Protein AF-A0A438I3M2-F1 (afdb_monomer)

InterPro domains:
  IPR002133 S-adenosylmethionine synthetase [PTHR11964] (19-98)
  IPR022630 S-adenosylmethionine synthetase, C-terminal [PF02773] (51-98)
  IPR022636 S-adenosylmethionine synthetase superfamily [SSF55973] (15-50)
  IPR022636 S-adenosylmethionine synthetase superfamily [SSF55973] (51-98)

Nearest PDB structures (foldseek):
  8xj2-assembly1_D  TM=9.585E-01  e=3.786E-06  Homo sapiens
  4ndn-assembly1_C  TM=9.702E-01  e=7.325E-06  Homo sapiens
  7lo2-assembly1_B  TM=9.685E-01  e=1.188E-04  Escherichia coli 908573
  3iml-assembly2_C  TM=9.701E-01  e=1.714E-04  Burkholderia pseudomallei
  3iml-assembly1_B  TM=9.673E-01  e=2.661E-04  Burkholderia pseudomallei

Secondary structure (DSSP, 8-state):
------S--S---SSHHHHHHIIIIIHHHS-GGG--TT-----STT----S-GGGTS---TTTTHHHHTTTTSS-------TT--TTSHHHHHHHHHHS---

Mean predicted aligned error: 11.19 Å

Organism: Vitis vinifera (NCBI:txid29760)

Solvent-accessible surface area (backbone atoms only — not comparable to full-atom values): 6993 Å² total; per-residue (Å²): 134,83,82,85,69,95,58,64,80,83,62,77,76,74,72,56,52,63,52,48,45,44,64,72,51,46,58,79,71,49,60,67,93,79,60,58,97,80,64,83,82,82,71,63,81,85,61,85,67,76,74,62,60,72,86,59,50,82,82,61,89,58,78,52,50,53,72,75,64,59,65,80,55,87,84,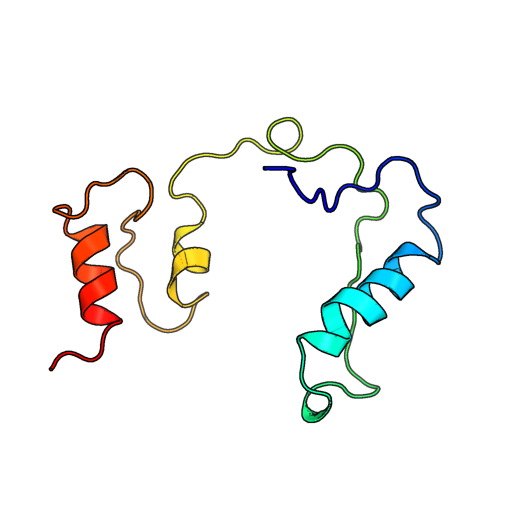79,94,79,55,47,52,70,96,53,60,74,85,41,57,54,38,38,50,56,51,52,73,68,42,83,70,130

pLDDT: mean 73.75, std 14.12, range [26.69, 92.31]

Structure (mmCIF, N/CA/C/O backbone):
data_AF-A0A438I3M2-F1
#
_entry.id   AF-A0A438I3M2-F1
#
loop_
_atom_site.group_PDB
_atom_site.id
_atom_site.type_symbol
_atom_site.label_atom_id
_atom_site.label_alt_id
_atom_site.label_comp_id
_atom_site.label_asym_id
_atom_site.label_entity_id
_atom_site.label_seq_id
_atom_site.pdbx_PDB_ins_code
_atom_site.Cartn_x
_atom_site.Cartn_y
_atom_site.Cartn_z
_atom_site.occupancy
_atom_site.B_iso_or_equiv
_atom_site.auth_seq_id
_atom_site.auth_comp_id
_atom_site.auth_asym_id
_atom_site.auth_atom_id
_atom_site.pdbx_PDB_model_num
ATOM 1 N N . MET A 1 1 ? -10.917 1.125 -17.580 1.00 33.47 1 MET A N 1
ATOM 2 C CA . MET A 1 1 ? -10.552 0.676 -16.220 1.00 33.47 1 MET A CA 1
ATOM 3 C C . MET A 1 1 ? -10.403 1.932 -15.372 1.00 33.47 1 MET A C 1
ATOM 5 O O . MET A 1 1 ? -9.469 2.686 -15.603 1.00 33.47 1 MET A O 1
ATOM 9 N N . GLN A 1 2 ? -11.404 2.273 -14.556 1.00 26.69 2 GLN A N 1
ATOM 10 C CA . GLN A 1 2 ? -11.422 3.557 -13.843 1.00 26.69 2 GLN A CA 1
ATOM 11 C C . GLN A 1 2 ? -10.435 3.511 -12.663 1.00 26.69 2 GLN A C 1
ATOM 13 O O . GLN A 1 2 ? -10.482 2.546 -11.896 1.00 26.69 2 GLN A O 1
ATOM 18 N N . PRO A 1 3 ? -9.536 4.496 -12.501 1.00 36.00 3 PRO A N 1
ATOM 19 C CA . PRO A 1 3 ? -8.682 4.568 -11.327 1.00 36.00 3 PRO A CA 1
ATOM 20 C C . PRO A 1 3 ? -9.543 4.954 -10.121 1.00 36.00 3 PRO A C 1
ATOM 22 O O . PRO A 1 3 ? -10.122 6.036 -10.072 1.00 36.00 3 PRO A O 1
ATOM 25 N N . HIS A 1 4 ? -9.637 4.051 -9.150 1.00 39.16 4 HIS A N 1
ATOM 26 C CA . HIS A 1 4 ? -10.284 4.300 -7.867 1.00 39.16 4 HIS A CA 1
ATOM 27 C C . HIS A 1 4 ? -9.393 5.271 -7.074 1.00 39.16 4 HIS A C 1
ATOM 29 O O . HIS A 1 4 ? -8.481 4.863 -6.358 1.00 39.16 4 HIS A O 1
ATOM 35 N N . GLN A 1 5 ? -9.570 6.576 -7.289 1.00 38.47 5 GLN A N 1
ATOM 36 C CA . GLN A 1 5 ? -8.736 7.593 -6.660 1.00 38.47 5 GLN A CA 1
ATOM 37 C C . GLN A 1 5 ? -9.101 7.736 -5.179 1.00 38.47 5 GLN A C 1
ATOM 39 O O . GLN A 1 5 ? -10.172 8.224 -4.835 1.00 38.47 5 GLN A O 1
ATOM 44 N N . SER A 1 6 ? -8.165 7.377 -4.296 1.00 52.31 6 SER A N 1
ATOM 45 C CA . SER A 1 6 ? -8.130 7.824 -2.894 1.00 52.31 6 SER A CA 1
ATOM 46 C C . SER A 1 6 ? -7.684 9.296 -2.809 1.00 52.31 6 SER A C 1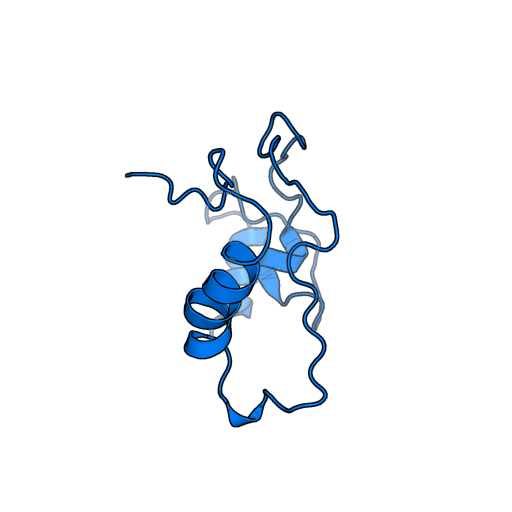
ATOM 48 O O . SER A 1 6 ? -6.850 9.660 -1.984 1.00 52.31 6 SER A O 1
ATOM 50 N N . GLN A 1 7 ? -8.175 10.146 -3.709 1.00 55.22 7 GLN A N 1
ATOM 51 C CA . GLN A 1 7 ? -7.865 11.570 -3.718 1.00 55.22 7 GLN A CA 1
ATOM 52 C C . GLN A 1 7 ? -9.068 12.311 -3.155 1.00 55.22 7 GLN A C 1
ATOM 54 O O . GLN A 1 7 ? -10.209 12.051 -3.540 1.00 55.22 7 GLN A O 1
ATOM 59 N N . ASN A 1 8 ? -8.821 13.219 -2.209 1.00 57.50 8 ASN A N 1
ATOM 60 C CA . ASN A 1 8 ? -9.868 14.076 -1.677 1.00 57.50 8 ASN A CA 1
ATOM 61 C C . ASN A 1 8 ? -10.241 15.094 -2.766 1.00 57.50 8 ASN A C 1
ATOM 63 O O . ASN A 1 8 ? -9.658 16.173 -2.868 1.00 57.50 8 ASN A O 1
ATOM 67 N N . ILE A 1 9 ? -11.185 14.706 -3.624 1.00 50.66 9 ILE A N 1
ATOM 68 C CA . ILE A 1 9 ? -11.773 15.548 -4.664 1.00 50.66 9 ILE A CA 1
ATOM 69 C C . ILE A 1 9 ? -12.675 16.610 -4.019 1.00 50.66 9 ILE A C 1
ATOM 71 O O . ILE A 1 9 ? -13.895 16.523 -4.034 1.00 50.66 9 ILE A O 1
ATOM 75 N N . GLY A 1 10 ? -12.055 17.607 -3.387 1.00 51.78 10 GLY A N 1
ATOM 76 C CA . GLY A 1 10 ? -12.697 18.864 -2.990 1.00 51.78 10 GLY A CA 1
ATOM 77 C C . GLY A 1 10 ? -13.789 18.7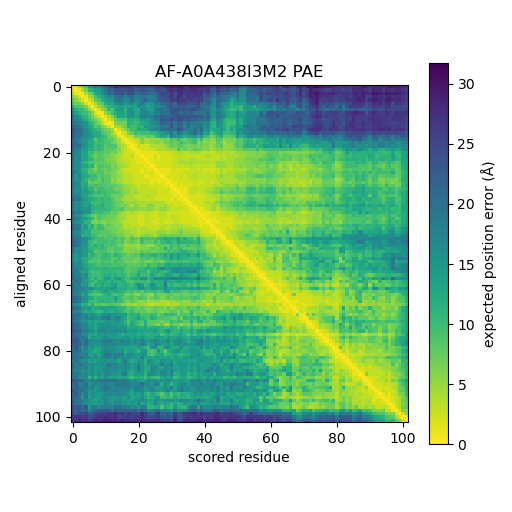89 -1.912 1.00 51.78 10 GLY A C 1
ATOM 78 O O . GLY A 1 10 ? -14.438 19.804 -1.675 1.00 51.78 10 GLY A O 1
ATOM 79 N N . GLY A 1 11 ? -13.999 17.643 -1.259 1.00 56.09 11 GLY A N 1
ATOM 80 C CA . GLY A 1 11 ? -15.008 17.475 -0.206 1.00 56.09 11 GLY A CA 1
ATOM 81 C C . GLY A 1 11 ? -14.568 18.029 1.159 1.00 56.09 11 GLY A C 1
ATOM 82 O O . GLY A 1 11 ? -13.374 18.258 1.381 1.00 56.09 11 GLY A O 1
ATOM 83 N N . PRO A 1 12 ? -15.506 18.245 2.106 1.00 55.53 12 PRO A N 1
ATOM 84 C CA . PRO A 1 12 ? -15.168 18.719 3.443 1.00 55.53 12 PRO A CA 1
ATOM 85 C C . PRO A 1 12 ? -14.224 17.727 4.139 1.00 55.53 12 PRO A C 1
ATOM 87 O O . PRO A 1 12 ? -14.515 16.545 4.302 1.00 55.53 12 PRO A O 1
ATOM 90 N N . VAL A 1 13 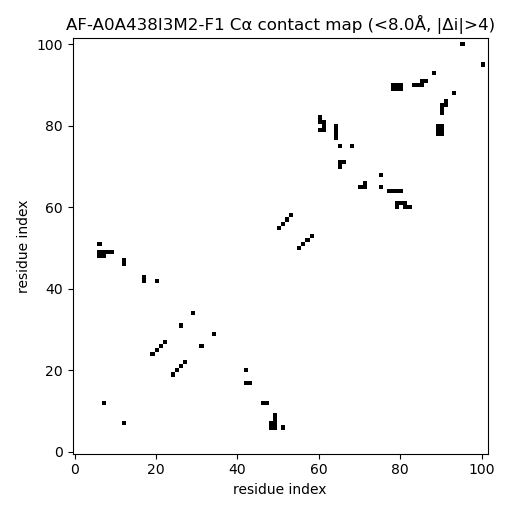? -13.054 18.236 4.521 1.00 57.94 13 VAL A N 1
ATOM 91 C CA . VAL A 1 13 ? -11.929 17.484 5.103 1.00 57.94 13 VAL A CA 1
ATOM 92 C C . VAL A 1 13 ? -12.171 17.026 6.536 1.00 57.94 13 VAL A C 1
ATOM 94 O O . VAL A 1 13 ? -11.537 16.078 7.000 1.00 57.94 13 VAL A O 1
ATOM 97 N N . ASN A 1 14 ? -13.077 17.701 7.237 1.00 56.94 14 ASN A N 1
ATOM 98 C CA . ASN A 1 14 ? -13.202 17.573 8.673 1.00 56.94 14 ASN A CA 1
ATOM 99 C C . ASN A 1 14 ? -14.417 16.704 9.003 1.00 56.94 14 ASN A C 1
ATOM 101 O O . ASN A 1 14 ? -15.521 16.936 8.523 1.00 56.94 14 ASN A O 1
ATOM 105 N N . GLU A 1 15 ? -14.149 15.671 9.800 1.00 55.31 15 GLU A N 1
ATOM 106 C CA . GLU A 1 15 ? -15.080 14.690 10.371 1.00 55.31 15 GLU A CA 1
ATOM 107 C C . GLU A 1 15 ? -15.509 13.525 9.465 1.00 55.31 15 GLU A C 1
ATOM 109 O O . GLU A 1 15 ? -15.396 12.372 9.883 1.00 55.31 15 GLU A O 1
ATOM 114 N N . PHE A 1 16 ? -15.889 13.761 8.206 1.00 60.84 16 PHE A N 1
ATOM 115 C CA . PHE A 1 16 ? -16.426 12.679 7.360 1.00 60.84 16 PHE A CA 1
ATOM 116 C C . PHE A 1 16 ? -15.359 11.675 6.884 1.00 60.84 16 PHE A C 1
ATOM 118 O O . PHE A 1 16 ? -15.585 10.467 6.872 1.00 60.84 16 PHE A O 1
ATOM 125 N N . PHE A 1 17 ? -14.167 12.156 6.525 1.00 70.12 17 PHE A N 1
ATOM 126 C CA . PHE A 1 17 ? -13.118 11.326 5.920 1.00 70.12 17 PHE A CA 1
ATOM 127 C C . PHE A 1 17 ? -12.472 10.317 6.895 1.00 70.12 17 PHE A C 1
ATOM 129 O O . PHE A 1 17 ? -12.315 9.149 6.529 1.00 70.12 17 PHE A O 1
ATOM 136 N N . PRO A 1 18 ? -12.137 10.686 8.151 1.00 71.56 18 PRO A N 1
ATOM 137 C CA . PRO A 1 18 ? -11.601 9.724 9.115 1.00 71.56 18 PRO A CA 1
ATOM 138 C C . PRO A 1 18 ? -12.615 8.648 9.525 1.00 71.56 18 PRO A C 1
ATOM 140 O O . PRO A 1 18 ? -12.221 7.508 9.773 1.00 71.56 18 PRO A O 1
ATOM 143 N N . VAL A 1 19 ? -13.906 8.996 9.605 1.00 73.00 19 VAL A N 1
ATOM 144 C CA . VAL A 1 19 ? -14.983 8.035 9.895 1.00 73.00 19 VAL A CA 1
ATOM 145 C C . VAL A 1 19 ? -15.130 7.055 8.733 1.00 73.00 19 VAL A C 1
ATOM 147 O O . VAL A 1 19 ? -15.136 5.845 8.958 1.00 73.00 19 VAL A O 1
ATOM 150 N N . ASP A 1 20 ? -15.134 7.554 7.495 1.00 81.44 20 ASP A N 1
ATOM 151 C CA . ASP A 1 20 ? -15.256 6.712 6.304 1.00 81.44 20 ASP A CA 1
ATOM 152 C C . ASP A 1 20 ? -14.083 5.728 6.159 1.00 81.44 20 ASP A C 1
ATOM 154 O O . ASP A 1 20 ? -14.289 4.538 5.931 1.00 81.44 20 ASP A O 1
ATOM 158 N N . LEU A 1 21 ? -12.847 6.178 6.404 1.00 82.44 21 LEU A N 1
ATOM 159 C CA . LEU A 1 21 ? -11.660 5.312 6.407 1.00 82.44 21 LEU A CA 1
ATOM 160 C C . LEU A 1 21 ? -11.737 4.208 7.468 1.00 82.44 21 LEU A C 1
ATOM 162 O O . LEU A 1 21 ? -11.375 3.058 7.198 1.00 82.44 21 LEU A O 1
ATOM 166 N N . LYS A 1 22 ? -12.213 4.530 8.677 1.00 83.38 22 LYS A N 1
ATOM 167 C CA . LYS A 1 22 ? -12.364 3.535 9.747 1.00 83.38 22 LYS A CA 1
ATOM 168 C C . LYS A 1 22 ? -13.374 2.456 9.371 1.00 83.38 22 LYS A C 1
ATOM 170 O O . LYS A 1 22 ? -13.066 1.274 9.524 1.00 83.38 22 LYS A O 1
ATOM 175 N N . GLU A 1 23 ? -14.547 2.845 8.878 1.00 85.88 23 GLU A N 1
ATOM 176 C CA . GLU A 1 23 ? -15.624 1.902 8.555 1.00 85.88 23 GLU A CA 1
ATOM 177 C C . GLU A 1 23 ? -15.365 1.122 7.262 1.00 85.88 23 GLU A C 1
ATOM 179 O O . GLU A 1 23 ? -15.610 -0.082 7.225 1.00 85.88 23 GLU A O 1
ATOM 184 N N . ARG A 1 24 ? -14.855 1.777 6.211 1.00 86.50 24 ARG A N 1
ATOM 185 C CA . ARG A 1 24 ? -14.740 1.177 4.872 1.00 86.50 24 ARG A CA 1
ATOM 186 C C . ARG A 1 24 ? -13.398 0.522 4.576 1.00 86.50 24 ARG A C 1
ATOM 188 O O . ARG A 1 24 ? -13.354 -0.357 3.724 1.00 86.50 24 ARG A O 1
ATOM 195 N N . ALA A 1 25 ? -12.316 0.916 5.251 1.00 86.38 25 ALA A N 1
ATOM 196 C CA . ALA A 1 25 ? -10.987 0.349 5.004 1.00 86.38 25 ALA A CA 1
ATOM 197 C C . ALA A 1 25 ? -10.452 -0.440 6.205 1.00 86.38 25 ALA A C 1
ATOM 199 O O . ALA A 1 25 ? -10.038 -1.585 6.058 1.00 86.38 25 ALA A O 1
ATOM 200 N N . ILE A 1 26 ? -10.481 0.131 7.411 1.00 87.88 26 ILE A N 1
ATOM 201 C CA . ILE A 1 26 ? -9.803 -0.475 8.570 1.00 87.88 26 ILE A CA 1
ATOM 202 C C . ILE A 1 26 ? -10.572 -1.683 9.112 1.00 87.88 26 ILE A C 1
ATOM 204 O O . ILE A 1 26 ? -10.021 -2.780 9.188 1.00 87.88 26 ILE A O 1
ATOM 208 N N . LYS A 1 27 ? -11.846 -1.500 9.481 1.00 88.38 27 LYS A N 1
ATOM 209 C CA . LYS A 1 27 ? -12.684 -2.565 10.057 1.00 88.38 27 LYS A CA 1
ATOM 210 C C . LYS A 1 27 ? -12.871 -3.807 9.171 1.00 88.38 27 LYS A C 1
ATOM 212 O O . LYS A 1 27 ? -12.893 -4.896 9.744 1.00 88.38 27 LYS A O 1
ATOM 217 N N . PRO A 1 28 ? -13.029 -3.707 7.834 1.00 91.88 28 PRO A N 1
ATOM 218 C CA . PRO A 1 28 ? -13.187 -4.901 7.003 1.00 91.88 28 PRO A CA 1
ATOM 219 C C . PRO A 1 28 ? -11.877 -5.665 6.774 1.00 91.88 28 PRO A C 1
ATOM 221 O O . PRO A 1 28 ? -11.927 -6.865 6.522 1.00 91.88 28 PRO A O 1
ATOM 224 N N . ILE A 1 29 ? -10.715 -5.006 6.865 1.00 91.88 29 ILE A N 1
ATOM 225 C CA . ILE A 1 29 ? -9.410 -5.623 6.568 1.00 91.88 29 ILE A CA 1
ATOM 226 C C . ILE A 1 29 ? -8.744 -6.177 7.833 1.00 91.88 29 ILE A C 1
ATOM 228 O O . ILE A 1 29 ? -8.158 -7.258 7.792 1.00 91.88 29 ILE A O 1
ATOM 232 N N . ILE A 1 30 ? -8.813 -5.454 8.957 1.00 90.75 30 ILE A N 1
ATOM 233 C CA . ILE A 1 30 ? -8.147 -5.849 10.203 1.00 90.75 30 ILE A CA 1
ATOM 234 C C . ILE A 1 30 ? -9.126 -6.640 11.084 1.00 90.75 30 ILE A C 1
ATOM 236 O O . ILE A 1 30 ? -10.136 -6.088 11.528 1.00 90.75 30 ILE A O 1
ATOM 240 N N . PRO A 1 31 ? -8.835 -7.917 11.408 1.00 91.62 31 PRO A N 1
ATOM 241 C CA . PRO A 1 31 ? -9.673 -8.701 12.306 1.00 91.62 31 PRO A CA 1
ATOM 242 C C . PRO A 1 31 ? -9.850 -8.025 13.670 1.00 91.62 31 PRO A C 1
ATOM 244 O O . PRO A 1 31 ? -8.877 -7.599 14.291 1.00 91.62 31 PRO A O 1
ATOM 247 N N . LYS A 1 32 ? -11.085 -8.022 14.190 1.00 90.00 32 LYS A N 1
ATOM 248 C CA . LYS A 1 32 ? -11.448 -7.356 15.459 1.00 90.00 32 LYS A CA 1
ATOM 249 C C . LYS A 1 32 ? -10.576 -7.756 16.653 1.00 90.00 32 LYS A C 1
ATOM 251 O O . LYS A 1 32 ? -10.359 -6.938 17.531 1.00 90.00 32 LYS A O 1
ATOM 256 N N . LYS A 1 33 ? -10.042 -8.982 16.672 1.00 92.31 33 LYS A N 1
ATOM 257 C CA . LYS A 1 33 ? -9.140 -9.469 17.732 1.00 92.31 33 LYS A CA 1
ATOM 258 C C . LYS A 1 33 ? -7.838 -8.667 17.873 1.00 92.31 33 LYS A C 1
ATOM 260 O O . LYS A 1 33 ? -7.208 -8.744 18.917 1.00 92.31 33 LYS A O 1
ATOM 265 N N . TYR A 1 34 ? -7.438 -7.932 16.835 1.00 89.12 34 TYR A N 1
ATOM 266 C CA . TYR A 1 34 ? -6.242 -7.086 16.836 1.00 89.12 34 TYR A CA 1
ATOM 267 C C . TYR A 1 34 ? -6.555 -5.599 17.043 1.00 89.12 34 TYR A C 1
ATOM 269 O O . TYR A 1 34 ? -5.635 -4.790 17.048 1.00 89.12 34 TYR A O 1
ATOM 277 N N . LEU A 1 35 ? -7.833 -5.232 17.189 1.00 90.44 35 LEU A N 1
ATOM 278 C CA . LEU A 1 35 ? -8.263 -3.858 17.422 1.00 90.44 35 LEU A CA 1
ATOM 279 C C . LEU A 1 35 ? -8.797 -3.727 18.844 1.00 90.44 35 LEU A C 1
ATOM 281 O O . LEU A 1 35 ? -9.773 -4.374 19.221 1.00 90.44 35 LEU A O 1
ATOM 285 N N . ASP A 1 36 ? -8.181 -2.846 19.617 1.00 89.75 36 ASP A N 1
ATOM 286 C CA . ASP A 1 36 ? -8.577 -2.557 20.989 1.00 89.75 36 ASP A CA 1
ATOM 287 C C . ASP A 1 36 ? -8.780 -1.051 21.218 1.00 89.75 36 ASP A C 1
ATOM 289 O O . ASP A 1 36 ? -8.554 -0.213 20.342 1.00 89.75 36 ASP A O 1
ATOM 293 N N . LYS A 1 37 ? -9.218 -0.687 22.428 1.00 88.50 37 LYS A N 1
ATOM 294 C CA . LYS A 1 37 ? -9.418 0.722 22.810 1.00 88.50 37 LYS A CA 1
ATOM 295 C C . LYS A 1 37 ? -8.108 1.516 22.917 1.00 88.50 37 LYS A C 1
ATOM 297 O O . LYS A 1 37 ? -8.168 2.736 23.026 1.00 88.50 37 LYS A O 1
ATOM 302 N N . LYS A 1 38 ? -6.950 0.847 22.928 1.00 91.38 38 LYS A N 1
ATOM 303 C CA . LYS A 1 38 ? -5.620 1.468 23.015 1.00 91.38 38 LYS A CA 1
ATOM 304 C C . LYS A 1 38 ? -4.961 1.627 21.642 1.00 91.38 38 LYS A C 1
ATOM 306 O O . LYS A 1 38 ? -3.906 2.246 21.548 1.00 91.38 38 LYS A O 1
ATOM 311 N N . THR A 1 39 ? -5.575 1.098 20.586 1.00 89.69 39 THR A N 1
ATOM 312 C CA . THR A 1 39 ? -5.055 1.151 19.224 1.00 89.69 39 THR A CA 1
ATOM 313 C C . THR A 1 39 ? -5.026 2.598 18.743 1.00 89.69 39 THR A C 1
ATOM 315 O O . THR A 1 39 ? -6.049 3.284 18.703 1.00 89.69 39 THR A O 1
ATOM 318 N N . ILE A 1 40 ? -3.836 3.065 18.374 1.00 89.38 40 ILE A N 1
ATOM 319 C CA . ILE A 1 40 ? -3.608 4.441 17.935 1.00 89.38 40 ILE A CA 1
ATOM 320 C C . ILE A 1 40 ? -3.845 4.523 16.424 1.00 89.38 40 ILE A C 1
ATOM 322 O O . ILE A 1 40 ? -3.220 3.805 15.646 1.00 89.38 40 ILE A O 1
ATOM 326 N N . PHE A 1 41 ? -4.739 5.418 15.998 1.00 86.25 41 PHE A N 1
ATOM 327 C CA . PHE A 1 41 ? -5.056 5.635 14.586 1.00 86.25 41 PHE A CA 1
ATOM 328 C C . PHE A 1 41 ? -4.489 6.972 14.103 1.00 86.25 41 PHE A C 1
ATOM 330 O O . PHE A 1 41 ? -5.005 8.030 14.457 1.00 86.25 41 PHE A O 1
ATOM 337 N N . HIS A 1 42 ? -3.479 6.925 13.235 1.00 86.25 42 HIS A N 1
ATOM 338 C CA . HIS A 1 42 ? -2.961 8.102 12.533 1.00 86.25 42 HIS A CA 1
ATOM 339 C C . HIS A 1 42 ? -3.617 8.217 11.156 1.00 86.25 42 HIS A C 1
ATOM 341 O O . HIS A 1 42 ? -3.086 7.740 10.155 1.00 86.25 42 HIS A O 1
ATOM 347 N N . LEU A 1 43 ? -4.805 8.819 11.103 1.00 84.19 43 LEU A N 1
ATOM 348 C CA . LEU A 1 43 ? -5.548 8.989 9.854 1.00 84.19 43 LEU A CA 1
ATOM 349 C C . LEU A 1 43 ? -5.299 10.379 9.301 1.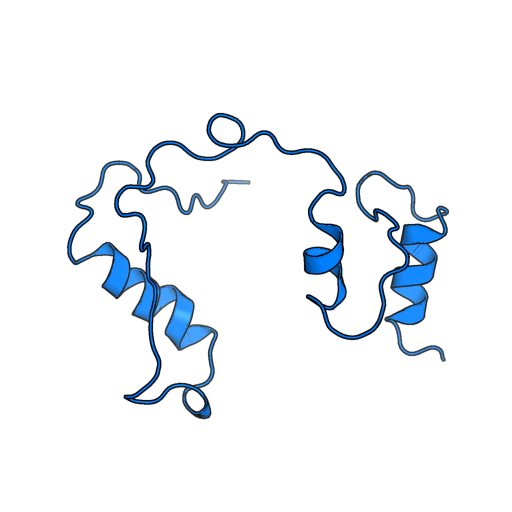00 84.19 43 LEU A C 1
ATOM 351 O O . LEU A 1 43 ? -5.760 11.361 9.872 1.00 84.19 43 LEU A O 1
ATOM 355 N N . ASN A 1 44 ? -4.576 10.426 8.183 1.00 82.06 44 ASN A N 1
ATOM 356 C CA . ASN A 1 44 ? -4.246 11.661 7.484 1.00 82.06 44 ASN A CA 1
ATOM 357 C C . ASN A 1 44 ? -3.613 12.733 8.407 1.00 82.06 44 ASN A C 1
ATOM 359 O O . ASN A 1 44 ? -4.118 13.854 8.502 1.00 82.06 44 ASN A O 1
ATOM 363 N N . PRO A 1 45 ? -2.513 12.399 9.116 1.00 78.00 45 PRO A N 1
ATOM 364 C CA . PRO A 1 45 ? -1.917 13.283 10.121 1.00 78.00 45 PRO A CA 1
ATOM 365 C C . PRO A 1 45 ? -1.417 14.614 9.537 1.00 78.00 45 PRO A C 1
ATOM 367 O O . PRO A 1 45 ? -1.337 15.604 10.255 1.00 78.00 45 PRO A O 1
ATOM 370 N N . SER A 1 46 ? -1.113 14.654 8.237 1.00 77.31 46 SER A N 1
ATOM 371 C CA . SER A 1 46 ? -0.663 15.852 7.517 1.00 77.31 46 SER A CA 1
ATOM 372 C C . SER A 1 46 ? -1.800 16.811 7.134 1.00 77.31 46 SER A C 1
ATOM 374 O O . SER A 1 46 ? -1.541 17.868 6.561 1.00 77.31 46 SER A O 1
ATOM 376 N N . GLY A 1 47 ? -3.060 16.475 7.429 1.00 76.06 47 GLY A N 1
ATOM 377 C CA . GLY A 1 47 ? -4.201 17.330 7.120 1.00 76.06 47 GLY A CA 1
ATOM 378 C C . GLY A 1 47 ? -4.600 17.250 5.648 1.00 76.06 47 GLY A C 1
ATOM 379 O O . GLY A 1 47 ? -5.072 16.225 5.181 1.00 76.06 47 GLY A O 1
ATOM 380 N N . ARG A 1 48 ? -4.513 18.335 4.880 1.00 73.00 48 ARG A N 1
ATOM 381 C CA . ARG A 1 48 ? -5.107 18.350 3.535 1.00 73.00 48 ARG A CA 1
ATOM 382 C C . ARG A 1 48 ? -4.158 17.774 2.478 1.00 73.00 48 ARG A C 1
ATOM 384 O O . ARG A 1 48 ? -3.136 18.376 2.176 1.00 73.00 48 ARG A O 1
ATOM 391 N N . PHE A 1 49 ? -4.555 16.671 1.847 1.00 69.69 49 PHE A N 1
ATOM 392 C CA . PHE A 1 49 ? -3.791 16.012 0.782 1.00 69.69 49 PHE A CA 1
ATOM 393 C C . PHE A 1 49 ? -4.465 16.234 -0.587 1.00 69.69 49 PHE A C 1
ATOM 395 O O . PHE A 1 49 ? -5.279 15.426 -1.030 1.00 69.69 49 PHE A O 1
ATOM 402 N N . VAL A 1 50 ? -4.211 17.401 -1.200 1.00 73.38 50 VAL A N 1
ATOM 403 C CA . VAL A 1 50 ? -4.858 17.839 -2.465 1.00 73.38 50 VAL A CA 1
ATOM 404 C C . VAL A 1 50 ? -4.002 17.555 -3.695 1.00 73.38 50 VAL A C 1
ATOM 406 O O . VAL A 1 50 ? -4.529 17.217 -4.749 1.00 73.38 50 VAL A O 1
ATOM 409 N N . ILE A 1 51 ? -2.687 17.741 -3.579 1.00 73.75 51 ILE A N 1
ATOM 410 C CA . ILE A 1 51 ? -1.735 17.523 -4.669 1.00 73.75 51 ILE A CA 1
ATOM 411 C C . ILE A 1 51 ? -1.073 16.170 -4.417 1.00 73.75 51 ILE A C 1
ATOM 413 O O . ILE A 1 51 ? -0.430 15.989 -3.389 1.00 73.75 51 ILE A O 1
ATOM 417 N N . ASP A 1 52 ? -1.253 15.236 -5.346 1.00 72.94 52 ASP A N 1
ATOM 418 C CA . ASP A 1 52 ? -0.800 13.846 -5.244 1.00 72.94 52 ASP A CA 1
ATOM 419 C C . ASP A 1 52 ? -0.340 13.324 -6.625 1.00 72.94 52 ASP A C 1
ATOM 421 O O . ASP A 1 52 ? -0.494 13.998 -7.651 1.00 72.94 52 ASP A O 1
ATO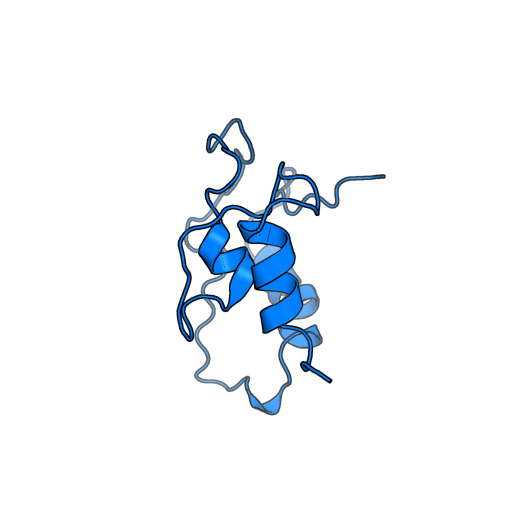M 425 N N . GLY A 1 53 ? 0.240 12.125 -6.665 1.00 77.88 53 GLY A N 1
ATOM 426 C CA . GLY A 1 53 ? 0.739 11.478 -7.875 1.00 77.88 53 GLY A CA 1
ATOM 427 C C . GLY A 1 53 ? 2.048 12.098 -8.382 1.00 77.88 53 GLY A C 1
ATOM 428 O O . GLY A 1 53 ? 2.739 12.777 -7.623 1.00 77.88 53 GLY A O 1
ATOM 429 N N . PRO A 1 54 ? 2.394 11.930 -9.673 1.00 79.38 54 PRO A N 1
ATOM 430 C CA . PRO A 1 54 ? 3.663 12.410 -10.242 1.00 79.38 54 PRO A CA 1
ATOM 431 C C . PRO A 1 54 ? 3.925 13.913 -10.069 1.00 79.38 54 PRO A C 1
ATOM 433 O O . PRO A 1 54 ? 5.061 14.365 -10.164 1.00 79.38 54 PRO A O 1
ATOM 436 N N . ARG A 1 55 ? 2.862 14.694 -9.840 1.00 79.00 55 ARG A N 1
ATOM 437 C CA . ARG A 1 55 ? 2.923 16.136 -9.583 1.00 79.00 55 ARG A CA 1
ATOM 438 C C . ARG A 1 55 ? 3.379 16.472 -8.157 1.00 79.00 55 ARG A C 1
ATOM 440 O O . ARG A 1 55 ? 3.893 17.565 -7.948 1.00 79.00 55 ARG A O 1
ATOM 447 N N . GLY A 1 56 ? 3.143 15.576 -7.199 1.00 74.81 56 GLY A N 1
ATOM 448 C CA . GLY A 1 56 ? 3.543 15.722 -5.797 1.00 74.81 56 GLY A CA 1
ATOM 449 C C . GLY A 1 56 ? 4.827 14.967 -5.440 1.00 74.81 56 GLY A C 1
ATOM 450 O O . GLY A 1 56 ? 5.572 15.430 -4.584 1.00 74.81 56 GLY A O 1
ATOM 451 N N . ASP A 1 57 ? 5.106 13.842 -6.107 1.00 77.19 57 ASP A N 1
ATOM 452 C CA . ASP A 1 57 ? 6.316 13.031 -5.915 1.00 77.19 57 ASP A CA 1
ATOM 453 C C . ASP A 1 57 ? 6.650 12.251 -7.201 1.00 77.19 57 ASP A C 1
ATOM 455 O O . ASP A 1 57 ? 5.781 11.608 -7.797 1.00 77.19 57 ASP A O 1
ATOM 459 N N . VAL A 1 58 ? 7.907 12.300 -7.651 1.00 78.94 58 VAL A N 1
ATOM 460 C CA . VAL A 1 58 ? 8.326 11.657 -8.907 1.00 78.94 58 VAL A CA 1
ATOM 461 C C . VAL A 1 58 ? 8.585 10.168 -8.673 1.00 78.94 58 VAL A C 1
ATOM 463 O O . VAL A 1 58 ? 9.490 9.772 -7.939 1.00 78.94 58 VAL A O 1
ATOM 466 N N . GLY A 1 59 ? 7.822 9.315 -9.357 1.00 79.69 59 GLY A N 1
ATOM 467 C CA . GLY A 1 59 ? 7.988 7.863 -9.300 1.00 79.69 59 GLY A CA 1
ATOM 468 C C . GLY A 1 59 ? 9.054 7.338 -10.266 1.00 79.69 59 GLY A C 1
ATOM 469 O O . GLY A 1 59 ? 9.031 7.659 -11.451 1.00 79.69 59 GLY A O 1
ATOM 470 N N . LEU A 1 60 ? 9.943 6.464 -9.780 1.00 72.44 60 LEU A N 1
ATOM 471 C CA . LEU A 1 60 ? 10.819 5.634 -10.618 1.00 72.44 60 LEU A CA 1
ATOM 472 C C . LEU A 1 60 ? 10.568 4.144 -10.350 1.00 72.44 60 LEU A C 1
ATOM 474 O O . LEU A 1 60 ? 10.316 3.731 -9.213 1.00 72.44 60 LEU A O 1
ATOM 478 N N . THR A 1 61 ? 10.686 3.327 -11.398 1.00 72.06 61 THR A N 1
ATOM 479 C CA . THR A 1 61 ? 10.614 1.863 -11.304 1.00 72.06 61 THR A CA 1
ATOM 480 C C . THR A 1 61 ? 11.659 1.333 -10.319 1.00 72.06 61 THR A C 1
ATOM 482 O O . THR A 1 61 ? 12.793 1.803 -10.288 1.00 72.06 61 THR A O 1
ATOM 485 N N . GLY A 1 62 ? 11.283 0.351 -9.493 1.00 73.81 62 GLY A N 1
ATOM 486 C CA . GLY A 1 62 ? 12.207 -0.285 -8.546 1.00 73.81 62 GLY A CA 1
ATOM 487 C C . GLY A 1 62 ? 12.475 0.485 -7.254 1.00 73.81 62 GLY A C 1
ATOM 488 O O . GLY A 1 62 ? 13.350 0.105 -6.486 1.00 73.81 62 GLY A O 1
ATOM 489 N N . ARG A 1 63 ? 11.713 1.543 -6.953 1.00 80.81 63 ARG A N 1
ATOM 490 C CA . ARG A 1 63 ? 11.863 2.311 -5.700 1.00 80.81 63 ARG A CA 1
ATOM 491 C C . ARG A 1 63 ? 10.961 1.831 -4.557 1.00 80.81 63 ARG A C 1
ATOM 493 O O . ARG A 1 63 ? 10.878 2.492 -3.525 1.00 80.81 63 ARG A O 1
ATOM 500 N N . LYS A 1 64 ? 10.288 0.686 -4.727 1.00 84.25 64 LYS A N 1
ATOM 501 C CA . LYS A 1 64 ? 9.390 0.066 -3.732 1.00 84.25 64 LYS A CA 1
ATOM 502 C C . LYS A 1 64 ? 9.709 -1.419 -3.459 1.00 84.25 64 LYS A C 1
ATOM 504 O O . LYS A 1 64 ? 8.890 -2.116 -2.875 1.00 84.25 64 LYS A O 1
ATOM 509 N N . ILE A 1 65 ? 10.929 -1.875 -3.766 1.00 80.94 65 ILE A N 1
ATOM 510 C CA . ILE A 1 65 ? 11.355 -3.291 -3.676 1.00 80.94 65 ILE A CA 1
ATOM 511 C C . ILE A 1 65 ? 11.110 -3.974 -2.313 1.00 80.94 65 ILE A C 1
ATOM 513 O O . ILE A 1 65 ? 10.696 -5.129 -2.261 1.00 80.94 65 ILE A O 1
ATOM 517 N N . ILE A 1 66 ? 11.274 -3.264 -1.192 1.00 78.50 66 ILE A N 1
ATOM 518 C CA . ILE A 1 66 ? 10.986 -3.824 0.142 1.00 78.50 66 ILE A CA 1
ATOM 519 C C . ILE A 1 66 ? 9.478 -3.978 0.383 1.00 78.50 66 ILE A C 1
ATOM 521 O O . ILE A 1 66 ? 9.045 -4.926 1.036 1.00 78.50 66 ILE A O 1
ATOM 525 N N . ILE A 1 67 ? 8.666 -3.064 -0.153 1.00 81.56 67 ILE A N 1
ATOM 526 C CA . ILE A 1 67 ? 7.202 -3.146 -0.064 1.00 81.56 67 ILE A CA 1
ATOM 527 C C . ILE A 1 67 ? 6.683 -4.310 -0.918 1.00 81.56 67 ILE A C 1
ATOM 529 O O . ILE A 1 67 ? 5.722 -4.965 -0.510 1.00 81.56 67 ILE A O 1
ATOM 533 N N . ASP A 1 68 ? 7.338 -4.572 -2.052 1.00 81.25 68 ASP A N 1
ATOM 534 C CA . ASP A 1 68 ? 6.971 -5.614 -3.019 1.00 81.25 68 ASP A CA 1
ATOM 535 C C . ASP A 1 68 ? 7.267 -7.045 -2.530 1.00 81.25 68 ASP A C 1
ATOM 537 O O . ASP A 1 68 ? 6.706 -8.006 -3.059 1.00 81.25 68 ASP A O 1
ATOM 541 N N . THR A 1 69 ? 8.120 -7.206 -1.513 1.00 79.94 69 THR A N 1
ATOM 542 C CA . THR A 1 69 ? 8.534 -8.514 -0.982 1.00 79.94 69 THR A CA 1
ATOM 543 C C . THR A 1 69 ? 7.965 -8.778 0.413 1.00 79.94 69 THR A C 1
ATOM 545 O O . THR A 1 69 ? 6.766 -9.006 0.567 1.00 79.94 69 THR A O 1
ATOM 548 N N . TYR A 1 70 ? 8.808 -8.763 1.443 1.00 80.50 70 TYR A N 1
ATOM 549 C CA . TYR A 1 70 ? 8.472 -9.191 2.803 1.00 80.50 70 TYR A CA 1
ATOM 550 C C . TYR A 1 70 ? 8.320 -8.016 3.776 1.00 80.50 70 TYR A C 1
ATOM 552 O O . TYR A 1 70 ? 8.243 -8.215 4.987 1.00 80.50 70 TYR A O 1
ATOM 560 N N . LYS A 1 71 ? 8.279 -6.776 3.265 1.00 77.38 71 LYS A N 1
ATOM 561 C CA . LYS A 1 71 ? 8.044 -5.552 4.050 1.00 77.38 71 LYS A CA 1
ATOM 562 C C . LYS A 1 71 ? 8.980 -5.416 5.260 1.00 77.38 71 LYS A C 1
ATOM 564 O O . LYS A 1 71 ? 8.554 -5.016 6.339 1.00 77.38 71 LYS A O 1
ATOM 569 N N . GLY A 1 72 ? 10.258 -5.746 5.056 1.00 78.19 72 GLY A N 1
ATOM 570 C CA . GLY A 1 72 ? 11.330 -5.609 6.051 1.00 78.19 72 GLY A CA 1
ATOM 571 C C . GLY A 1 72 ? 11.639 -6.870 6.863 1.00 78.19 72 GLY A C 1
ATOM 572 O O . GLY A 1 72 ? 12.580 -6.853 7.647 1.00 78.19 72 GLY A O 1
ATOM 573 N N . TRP A 1 73 ? 10.893 -7.959 6.671 1.00 75.69 73 TRP A N 1
ATOM 574 C CA . TRP A 1 73 ? 11.202 -9.258 7.271 1.00 75.69 73 TRP A CA 1
ATOM 575 C C . TRP A 1 73 ? 12.097 -10.106 6.355 1.00 75.69 73 TRP A C 1
ATOM 577 O O . TRP A 1 73 ? 11.924 -10.096 5.140 1.00 75.69 73 TRP A O 1
ATOM 587 N N . GLY A 1 74 ? 13.038 -10.868 6.922 1.00 83.75 74 GLY A N 1
ATOM 588 C CA . GLY A 1 74 ? 13.959 -11.715 6.151 1.00 83.75 74 GLY A CA 1
ATOM 589 C C . GLY A 1 74 ? 15.080 -10.927 5.459 1.00 83.75 74 GLY A C 1
ATOM 590 O O . GLY A 1 74 ? 15.621 -9.986 6.034 1.00 83.75 74 GLY A O 1
ATOM 591 N N . GLY A 1 75 ? 15.444 -11.328 4.236 1.00 78.44 75 GLY A N 1
ATOM 592 C CA . GLY A 1 75 ? 16.494 -10.694 3.429 1.00 78.44 75 GLY A CA 1
ATOM 593 C C . GLY A 1 75 ? 16.019 -10.366 2.013 1.00 78.44 75 GLY A C 1
ATOM 594 O O . GLY A 1 75 ? 15.171 -11.065 1.461 1.00 78.44 75 GLY A O 1
ATOM 595 N N . HIS A 1 76 ? 16.565 -9.296 1.433 1.00 84.88 76 HIS A N 1
ATOM 596 C CA . HIS A 1 76 ? 16.291 -8.857 0.065 1.00 84.88 76 HIS A CA 1
ATOM 597 C C . HIS A 1 76 ? 17.617 -8.584 -0.648 1.00 84.88 76 HIS A C 1
ATOM 599 O O . HIS A 1 76 ? 18.455 -7.852 -0.127 1.00 84.88 76 HIS A O 1
ATOM 605 N N . ASP A 1 77 ? 17.803 -9.155 -1.833 1.00 77.12 77 ASP A N 1
ATOM 606 C CA . ASP A 1 77 ? 19.044 -9.084 -2.621 1.00 77.12 77 ASP A CA 1
ATOM 607 C C . ASP A 1 77 ? 19.242 -7.737 -3.343 1.00 77.12 77 ASP A C 1
ATOM 609 O O . ASP A 1 77 ? 20.339 -7.404 -3.778 1.00 77.12 77 ASP 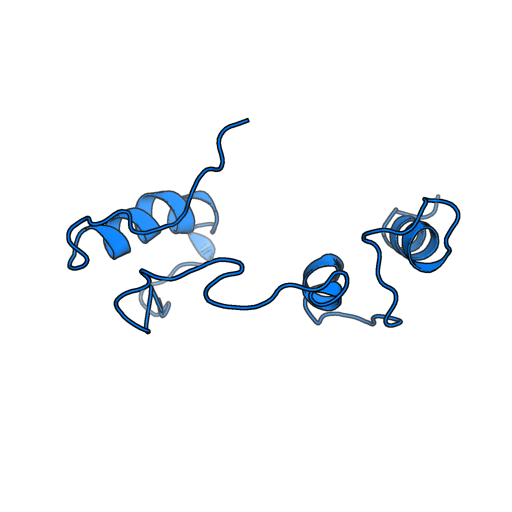A O 1
ATOM 613 N N . GLY A 1 78 ? 18.177 -6.938 -3.438 1.00 79.31 78 GLY A N 1
ATOM 614 C CA . GLY A 1 78 ? 18.183 -5.601 -4.043 1.00 79.31 78 GLY A CA 1
ATOM 615 C C . GLY A 1 78 ? 17.637 -5.578 -5.471 1.00 79.31 78 GLY A C 1
ATOM 616 O O . GLY A 1 78 ? 17.539 -4.504 -6.069 1.00 79.31 78 GLY A O 1
ATOM 617 N N . GLY A 1 79 ? 17.234 -6.736 -5.999 1.00 76.88 79 GLY A N 1
ATOM 618 C CA . GLY A 1 79 ? 16.703 -6.881 -7.345 1.00 76.88 79 GLY A CA 1
ATOM 619 C C . GLY A 1 79 ? 15.348 -6.197 -7.540 1.00 76.88 79 GLY A C 1
ATOM 620 O O . GLY A 1 79 ? 14.465 -6.219 -6.683 1.00 76.88 79 GLY A O 1
ATOM 621 N N . VAL A 1 80 ? 15.157 -5.584 -8.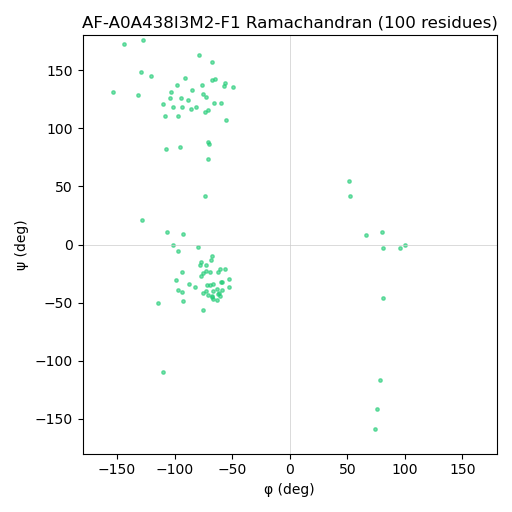708 1.00 80.12 80 VAL A N 1
ATOM 622 C CA . VAL A 1 80 ? 13.871 -4.992 -9.106 1.00 80.12 80 VAL A CA 1
ATOM 623 C C . VAL A 1 80 ? 13.078 -5.994 -9.936 1.00 80.12 80 VAL A C 1
ATOM 625 O O . VAL A 1 80 ? 13.565 -6.460 -10.962 1.00 80.12 80 VAL A O 1
ATOM 628 N N . CYS A 1 81 ? 11.835 -6.271 -9.541 1.00 73.81 81 CYS A N 1
ATOM 629 C CA . CYS A 1 81 ? 10.943 -7.165 -10.286 1.00 73.81 81 CYS A CA 1
ATOM 630 C C . CYS A 1 81 ? 10.233 -6.476 -11.468 1.00 73.81 81 CYS A C 1
ATOM 632 O O . CYS A 1 81 ? 9.993 -7.096 -12.504 1.00 73.81 81 CYS A O 1
ATOM 634 N N . SER A 1 82 ? 9.859 -5.202 -11.320 1.00 71.62 82 SER A N 1
ATOM 635 C CA . SER A 1 82 ? 9.087 -4.473 -12.336 1.00 71.62 82 SER A CA 1
ATOM 636 C C . SER A 1 82 ? 9.958 -4.054 -13.527 1.00 71.62 82 SER A C 1
ATOM 638 O O . SER A 1 82 ? 11.082 -3.592 -13.348 1.00 71.62 82 SER A O 1
ATOM 640 N N . GLY A 1 83 ? 9.444 -4.218 -14.749 1.00 76.88 83 GLY A N 1
ATOM 641 C CA . GLY A 1 83 ? 10.160 -3.897 -15.993 1.00 76.88 83 GLY A CA 1
ATOM 642 C C . GLY A 1 83 ? 11.155 -4.963 -16.469 1.00 76.88 83 GLY A C 1
ATOM 643 O O . GLY A 1 83 ? 11.720 -4.809 -17.548 1.00 76.88 83 GLY A O 1
ATOM 644 N N . LYS A 1 84 ? 11.347 -6.054 -15.712 1.00 76.56 84 LYS A N 1
ATOM 645 C CA . LYS A 1 84 ? 12.171 -7.200 -16.124 1.00 76.56 84 LYS A CA 1
ATOM 646 C C . LYS A 1 84 ? 11.310 -8.325 -16.699 1.00 76.56 84 LYS A C 1
ATOM 648 O O . LYS A 1 84 ? 10.253 -8.658 -16.152 1.00 76.56 84 LYS A O 1
ATOM 653 N N . ASP A 1 85 ? 11.768 -8.915 -17.796 1.00 80.81 85 ASP A N 1
ATOM 654 C CA . ASP A 1 85 ? 11.158 -10.111 -18.373 1.00 80.81 85 ASP A CA 1
ATOM 655 C C . ASP A 1 85 ? 11.360 -11.328 -17.432 1.00 80.81 85 ASP A C 1
ATOM 657 O O . ASP A 1 85 ? 12.260 -11.306 -16.584 1.00 80.81 85 ASP A O 1
ATOM 661 N N . PRO A 1 86 ? 10.524 -12.380 -17.519 1.00 72.88 86 PRO A N 1
ATOM 662 C CA . PRO A 1 86 ? 10.543 -13.492 -16.569 1.00 72.88 86 PRO A CA 1
ATOM 663 C C . PRO A 1 86 ? 11.813 -14.353 -16.636 1.00 72.88 86 PRO A C 1
ATOM 665 O O . PRO A 1 86 ? 12.016 -15.168 -15.747 1.00 72.88 86 PRO A O 1
ATOM 668 N N . THR A 1 87 ? 12.687 -14.182 -17.634 1.00 70.06 87 THR A N 1
ATOM 669 C CA . THR A 1 87 ? 13.998 -14.853 -17.673 1.00 70.06 87 THR A CA 1
ATOM 670 C C . THR A 1 87 ? 15.021 -14.194 -16.749 1.00 70.06 87 THR A C 1
ATOM 672 O O . THR A 1 87 ? 16.031 -14.810 -16.409 1.00 70.06 87 THR A O 1
ATOM 675 N N . LYS A 1 88 ? 14.785 -12.951 -16.307 1.00 78.56 88 LYS A N 1
ATOM 676 C CA . LYS A 1 88 ? 15.710 -12.263 -15.402 1.00 78.56 88 LYS A CA 1
ATOM 677 C C . LYS A 1 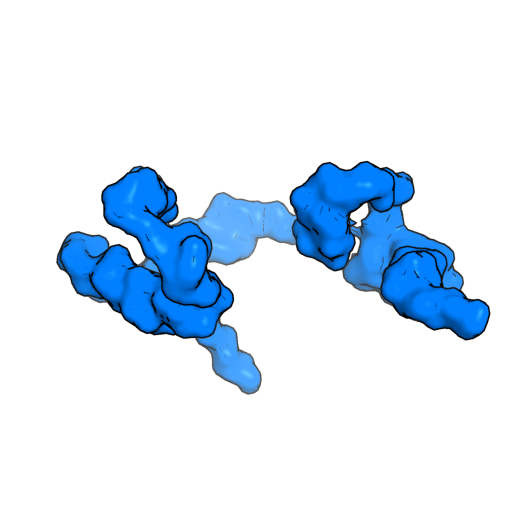88 ? 15.626 -12.849 -14.002 1.00 78.56 88 LYS A C 1
ATOM 679 O O . LYS A 1 88 ? 14.556 -12.910 -13.391 1.00 78.56 88 LYS A O 1
ATOM 684 N N . MET A 1 89 ? 16.794 -13.232 -13.490 1.00 65.44 89 MET A N 1
ATOM 685 C CA . MET A 1 89 ? 16.935 -13.967 -12.236 1.00 65.44 89 MET A CA 1
ATOM 686 C C . MET A 1 89 ? 16.372 -13.205 -11.033 1.00 65.44 89 MET A C 1
ATOM 688 O O . MET A 1 89 ? 15.795 -13.831 -10.154 1.00 65.44 89 MET A O 1
ATOM 692 N N . ASP A 1 90 ? 16.428 -11.870 -11.029 1.00 70.12 90 ASP A N 1
ATOM 693 C CA . ASP A 1 90 ? 15.837 -11.058 -9.956 1.00 70.12 90 ASP A CA 1
ATOM 694 C C . ASP A 1 90 ? 14.325 -11.285 -9.794 1.00 70.12 90 ASP A C 1
ATOM 696 O O . ASP A 1 90 ? 13.787 -11.181 -8.698 1.00 70.12 90 ASP A O 1
ATOM 700 N N . ARG A 1 91 ? 13.621 -11.579 -10.897 1.00 72.44 91 ARG A N 1
ATOM 701 C CA . ARG A 1 91 ? 12.173 -11.815 -10.896 1.00 72.44 91 ARG A CA 1
ATOM 702 C C . ARG A 1 91 ? 11.862 -13.298 -10.741 1.00 72.44 91 ARG A C 1
ATOM 704 O O . ARG A 1 91 ? 11.047 -13.667 -9.903 1.00 72.44 91 ARG A O 1
ATOM 711 N N . ASN A 1 92 ? 12.525 -14.146 -11.527 1.00 64.88 92 ASN A N 1
ATOM 712 C CA . ASN A 1 92 ? 12.298 -15.589 -11.490 1.00 64.88 92 ASN A CA 1
ATOM 713 C C . ASN A 1 92 ? 12.747 -16.205 -10.158 1.00 64.88 92 ASN A C 1
ATOM 715 O O . ASN A 1 92 ? 11.995 -16.939 -9.526 1.00 64.88 92 ASN A O 1
ATOM 719 N N . GLY A 1 93 ? 13.950 -15.857 -9.697 1.00 66.12 93 GLY A N 1
ATOM 720 C CA . GLY A 1 93 ? 14.524 -16.344 -8.444 1.00 66.12 93 GLY A CA 1
ATOM 721 C C . GLY A 1 93 ? 13.679 -15.960 -7.233 1.00 66.12 93 GLY A C 1
ATOM 722 O O . GLY A 1 93 ? 13.369 -16.823 -6.415 1.00 66.12 93 GLY A O 1
ATOM 723 N N . ALA A 1 94 ? 13.215 -14.707 -7.162 1.00 74.25 94 ALA A N 1
ATOM 724 C CA . ALA A 1 94 ? 12.310 -14.258 -6.104 1.00 74.25 94 ALA A CA 1
ATOM 725 C C . ALA A 1 94 ? 10.957 -14.997 -6.129 1.00 74.25 94 ALA A C 1
ATOM 727 O O . ALA A 1 94 ? 10.422 -15.344 -5.075 1.00 74.25 94 ALA A O 1
ATOM 728 N N . CYS A 1 95 ? 10.406 -15.283 -7.316 1.00 72.94 95 CYS A N 1
ATOM 729 C CA . CYS A 1 95 ? 9.181 -16.073 -7.450 1.00 72.94 95 CYS A CA 1
ATOM 730 C C . CYS A 1 95 ? 9.379 -17.537 -7.025 1.00 72.94 95 CYS A C 1
ATOM 732 O O . CYS A 1 95 ? 8.545 -18.061 -6.288 1.00 72.94 95 CYS A O 1
ATOM 734 N N . MET A 1 96 ? 10.478 -18.177 -7.436 1.00 73.75 96 MET A N 1
ATOM 735 C CA . MET A 1 96 ? 10.792 -19.565 -7.073 1.00 73.75 96 MET A CA 1
ATOM 736 C C . MET A 1 96 ? 11.073 -19.726 -5.577 1.00 73.75 96 MET A C 1
ATOM 738 O O . MET A 1 96 ? 10.597 -20.681 -4.981 1.00 73.75 96 MET A O 1
ATOM 742 N N . ALA A 1 97 ? 11.781 -18.780 -4.954 1.00 75.94 97 ALA A N 1
ATOM 743 C CA . ALA A 1 97 ? 12.061 -18.812 -3.517 1.00 75.94 97 ALA A CA 1
ATOM 744 C C . ALA A 1 97 ? 10.813 -18.573 -2.646 1.00 75.94 97 ALA A C 1
ATOM 746 O O . ALA A 1 97 ? 10.797 -18.951 -1.477 1.00 75.94 97 ALA A O 1
ATOM 747 N N . ARG A 1 98 ? 9.779 -17.917 -3.194 1.00 78.75 98 ARG A N 1
ATOM 748 C CA . ARG A 1 98 ? 8.502 -17.678 -2.504 1.00 78.75 98 ARG A CA 1
ATOM 749 C C . ARG A 1 98 ? 7.508 -18.825 -2.682 1.00 78.75 98 ARG A C 1
ATOM 751 O O . ARG A 1 98 ? 6.687 -19.052 -1.795 1.00 78.75 98 ARG A O 1
ATOM 758 N N . GLY A 1 99 ? 7.521 -19.489 -3.836 1.00 68.88 99 GLY A N 1
ATOM 759 C CA . GLY A 1 99 ? 6.766 -20.722 -4.025 1.00 68.88 99 GLY A CA 1
ATOM 760 C C . GLY A 1 99 ? 7.333 -21.804 -3.113 1.00 68.88 99 GLY A C 1
ATOM 761 O O . GLY A 1 99 ? 8.543 -21.860 -2.920 1.00 68.88 99 GLY A O 1
ATOM 762 N N . ASN A 1 100 ? 6.482 -22.662 -2.547 1.00 52.00 100 ASN A N 1
ATOM 763 C CA . ASN A 1 100 ? 6.973 -23.907 -1.966 1.00 52.00 100 ASN A CA 1
ATOM 764 C C . ASN A 1 100 ? 7.741 -24.627 -3.081 1.00 52.00 100 ASN A C 1
ATOM 766 O O . ASN A 1 100 ? 7.123 -25.090 -4.042 1.00 52.00 100 ASN A O 1
ATOM 770 N N . GLY A 1 101 ? 9.075 -24.648 -2.991 1.00 52.53 101 GLY A N 1
ATOM 771 C CA . GLY A 1 101 ? 9.877 -25.597 -3.753 1.00 52.53 101 GLY A CA 1
ATOM 772 C C . GLY A 1 101 ? 9.262 -26.977 -3.541 1.00 52.53 101 GLY A C 1
ATOM 773 O O . GLY A 1 101 ? 8.810 -27.256 -2.429 1.00 52.53 101 GLY A O 1
ATOM 774 N N . GLY A 1 102 ? 9.128 -27.745 -4.625 1.00 38.25 102 GLY A N 1
ATOM 775 C CA . GLY A 1 102 ? 8.454 -29.046 -4.615 1.00 38.25 102 GLY A CA 1
ATOM 776 C C . GLY A 1 102 ? 8.881 -29.963 -3.476 1.00 38.25 102 GLY A C 1
ATOM 777 O O . GLY A 1 102 ? 10.038 -29.848 -3.014 1.00 38.25 102 GLY A O 1
#

Sequence (102 aa):
MQPHQSQNIGGPVNEFFPVDLKERAIKPIIPKKYLDKKTIFHLNPSGRFVIDGPRGDVGLTGRKIIIDTYKGWGGHDGGVCSGKDPTKMDRNGACMARGNGG

Radius of gyration: 18.73 Å; Cα contacts (8 Å, |Δi|>4): 51; chains: 1; bounding box: 36×48×41 Å

Foldseek 3Di:
DDPPDPAPPPDDQPDPQVVCCCVPPVPVPDPPVPDDPPDDDDDPVVGHDHDDDCRVPNDDALPCQCVVAVVPPDDQPSAGQPPDDCVDCNNVVSVCVPPPDD